Protein AF-A0A7S2A2W4-F1 (afdb_monomer_lite)

InterPro domains:
  IPR029047 Heat shock protein 70kD, peptide-binding domain superfamily [SSF100920] (16-107)

pLDDT: mean 81.14, std 12.96, range [43.41, 93.94]

Radius of gyration: 17.94 Å; chains: 1; bounding box: 69×24×42 Å

Sequence (116 aa):
DDAGGEGPTQGNVLLCPVSMGTCLLDEEGGPSGEVTEIIEAGTPLPVHVTREVELPEGTEDLELGIVQTAGAEGVRLLAKIEDIPEGAMSVEVILELTVEGKLTIAVNGGESSVLG

Structure (mmCIF, N/CA/C/O backbone):
data_AF-A0A7S2A2W4-F1
#
_entry.id   AF-A0A7S2A2W4-F1
#
loop_
_atom_site.group_PDB
_atom_site.id
_atom_site.type_symbol
_atom_site.label_atom_id
_atom_site.label_alt_id
_atom_site.label_comp_id
_atom_site.label_asym_id
_atom_site.label_entity_id
_atom_site.label_seq_id
_atom_site.pdbx_PDB_ins_code
_atom_site.Cartn_x
_atom_site.Cartn_y
_atom_site.Cartn_z
_atom_site.occupancy
_atom_site.B_iso_or_equiv
_atom_site.auth_seq_id
_atom_site.auth_comp_id
_atom_site.auth_asym_id
_atom_site.auth_atom_id
_atom_site.pdbx_PDB_model_num
ATOM 1 N N . ASP A 1 1 ? -51.252 -2.482 25.566 1.00 49.00 1 ASP A N 1
ATOM 2 C CA . ASP A 1 1 ? -50.592 -2.830 24.305 1.00 49.00 1 ASP A CA 1
ATOM 3 C C . ASP A 1 1 ? -49.256 -2.155 24.182 1.00 49.00 1 ASP A C 1
ATOM 5 O O . ASP A 1 1 ? -49.133 -0.958 24.415 1.00 49.00 1 ASP A O 1
ATOM 9 N N . ASP A 1 2 ? -48.294 -3.021 23.923 1.00 53.34 2 ASP A N 1
ATOM 10 C CA . ASP A 1 2 ? -46.875 -2.821 23.712 1.00 53.34 2 ASP A CA 1
ATOM 11 C C . ASP A 1 2 ? -46.622 -2.194 22.334 1.00 53.34 2 ASP A C 1
ATOM 13 O O . ASP A 1 2 ? -47.259 -2.578 21.354 1.00 53.34 2 ASP A O 1
ATOM 17 N N . ALA A 1 3 ? -45.702 -1.237 22.264 1.00 49.25 3 ALA A N 1
ATOM 18 C CA . ALA A 1 3 ? -44.982 -0.929 21.034 1.00 49.25 3 ALA A CA 1
ATOM 19 C C . ALA A 1 3 ? -43.639 -0.308 21.422 1.00 49.25 3 ALA A C 1
ATOM 21 O O . ALA A 1 3 ? -43.432 0.906 21.331 1.00 49.25 3 ALA A O 1
ATOM 22 N N . GLY A 1 4 ? -42.744 -1.162 21.922 1.00 47.84 4 GLY A N 1
ATOM 23 C CA . GLY A 1 4 ? -41.319 -0.869 21.986 1.00 47.84 4 GLY A CA 1
ATOM 24 C C . GLY A 1 4 ? -40.797 -0.568 20.583 1.00 47.84 4 GLY A C 1
ATOM 25 O O . GLY A 1 4 ? -40.560 -1.466 19.783 1.00 47.84 4 GLY A O 1
ATOM 26 N N . GLY A 1 5 ? -40.655 0.717 20.266 1.00 43.41 5 GLY A N 1
ATOM 27 C CA . GLY A 1 5 ? -39.928 1.174 19.091 1.00 43.41 5 GLY A CA 1
ATOM 28 C C . GLY A 1 5 ? -38.435 1.121 19.376 1.00 43.41 5 GLY A C 1
ATOM 29 O O . GLY A 1 5 ? -37.833 2.142 19.699 1.00 43.41 5 GLY A O 1
ATOM 30 N N . GLU A 1 6 ? -37.839 -0.065 19.292 1.00 50.78 6 GLU A N 1
ATOM 31 C CA . GLU A 1 6 ? -36.394 -0.184 19.127 1.00 50.78 6 GLU A CA 1
ATOM 32 C C . GLU A 1 6 ? -36.057 0.427 17.760 1.00 50.78 6 GLU A C 1
ATOM 34 O O . GLU A 1 6 ? -36.385 -0.120 16.706 1.00 50.78 6 GLU A O 1
ATOM 39 N N . GLY A 1 7 ? -35.490 1.638 17.777 1.00 51.22 7 GLY A N 1
ATOM 40 C CA . GLY A 1 7 ? -34.917 2.256 16.584 1.00 51.22 7 GLY A CA 1
ATOM 41 C C . GLY A 1 7 ? -33.852 1.339 15.972 1.00 51.22 7 GLY A C 1
ATOM 42 O O . GLY A 1 7 ? -33.352 0.450 16.664 1.00 51.22 7 GLY A O 1
ATOM 43 N N . PRO A 1 8 ? -33.498 1.523 14.686 1.00 53.59 8 PRO A N 1
ATOM 44 C CA . PRO A 1 8 ? -32.504 0.678 14.041 1.00 53.59 8 PRO A CA 1
ATOM 45 C C . PRO A 1 8 ? -31.246 0.678 14.905 1.00 53.59 8 PRO A C 1
ATOM 47 O O . PRO A 1 8 ? -30.677 1.736 15.180 1.00 53.59 8 PRO A O 1
ATOM 50 N N . THR A 1 9 ? -30.858 -0.503 15.383 1.00 54.72 9 THR A N 1
ATOM 51 C CA . THR A 1 9 ? -29.585 -0.726 16.050 1.00 54.72 9 THR A CA 1
ATOM 52 C C . THR A 1 9 ? -28.523 -0.175 15.119 1.00 54.72 9 THR A C 1
ATOM 54 O O . THR A 1 9 ? -28.298 -0.695 14.027 1.00 54.72 9 THR A O 1
ATOM 57 N N . GLN A 1 10 ? -27.937 0.952 15.514 1.00 53.75 10 GLN A N 1
ATOM 58 C CA . GLN A 1 10 ? -26.795 1.549 14.853 1.00 53.75 10 GLN A CA 1
ATOM 59 C C . GLN A 1 10 ? -25.677 0.519 15.014 1.00 53.75 10 GLN A C 1
ATOM 61 O O . GLN A 1 10 ? -25.015 0.471 16.046 1.00 53.75 10 GLN A O 1
ATOM 66 N N . GLY A 1 11 ? -25.588 -0.422 14.068 1.00 54.38 11 GLY A N 1
ATOM 67 C CA . GLY A 1 11 ? -24.582 -1.471 14.091 1.00 54.38 11 GLY A CA 1
ATOM 68 C C . GLY A 1 11 ? -23.238 -0.786 14.251 1.00 54.38 11 GLY A C 1
ATOM 69 O O . GLY A 1 11 ? -22.967 0.168 13.525 1.00 54.38 11 GLY A O 1
ATOM 70 N N . ASN A 1 12 ? -22.451 -1.199 15.245 1.00 66.00 12 ASN A N 1
ATOM 71 C CA . ASN A 1 12 ? -21.109 -0.670 15.457 1.00 66.00 12 ASN A CA 1
ATOM 72 C C . ASN A 1 12 ? -20.304 -0.890 14.171 1.00 66.00 12 ASN A C 1
ATOM 74 O O . ASN A 1 12 ? -19.763 -1.972 13.952 1.00 66.00 12 ASN A O 1
ATOM 78 N N . VAL A 1 13 ? -20.262 0.120 13.303 1.00 77.06 13 VAL A N 1
ATOM 79 C CA . VAL A 1 13 ? -19.419 0.114 12.115 1.00 77.06 13 VAL A CA 1
ATOM 80 C C . VAL A 1 13 ? -17.993 0.183 12.633 1.00 77.06 13 VAL A C 1
ATOM 82 O O . VAL A 1 13 ? -17.598 1.175 13.246 1.00 77.06 13 VAL A O 1
ATOM 85 N N . LEU A 1 14 ? -17.246 -0.904 12.458 1.00 88.06 14 LEU A N 1
ATOM 86 C CA . LEU A 1 14 ? -15.825 -0.915 12.770 1.00 88.06 14 LEU A CA 1
ATOM 87 C C . LEU A 1 14 ? -15.134 0.020 11.786 1.00 88.06 14 LEU A C 1
ATOM 89 O O . LEU A 1 14 ? -15.333 -0.095 10.580 1.00 88.06 14 LEU A O 1
ATOM 93 N N . LEU A 1 15 ? -14.363 0.964 12.309 1.00 90.75 15 LEU A N 1
ATOM 94 C CA . LEU A 1 15 ? -13.608 1.911 11.503 1.00 90.75 15 LEU A CA 1
ATOM 95 C C . LEU A 1 15 ? -12.139 1.501 11.499 1.00 90.75 15 LEU A C 1
ATOM 97 O O . LEU A 1 15 ? -11.624 1.018 12.510 1.00 90.75 15 LEU A O 1
ATOM 101 N N . CYS A 1 16 ? -11.468 1.709 10.373 1.00 89.19 16 CYS A N 1
ATOM 102 C CA . CYS A 1 16 ? -10.042 1.478 10.247 1.00 89.19 16 CYS A CA 1
ATOM 103 C C . CYS A 1 16 ? -9.292 2.379 11.245 1.00 89.19 16 CYS A C 1
ATOM 105 O O . CYS A 1 16 ? -9.470 3.596 11.206 1.00 89.19 16 CYS A O 1
ATOM 107 N N . PRO A 1 17 ? -8.483 1.829 12.163 1.00 86.31 17 PRO A N 1
ATOM 108 C CA . PRO A 1 17 ? -7.830 2.631 13.199 1.00 86.31 17 PRO A CA 1
ATOM 109 C C . PRO A 1 17 ? -6.614 3.416 12.686 1.00 86.31 17 PRO A C 1
ATOM 111 O O . PRO A 1 17 ? -6.079 4.253 13.408 1.00 86.31 17 PRO A O 1
ATOM 114 N N . VAL A 1 18 ? -6.160 3.126 11.467 1.00 90.12 18 VAL A N 1
ATOM 115 C CA . VAL A 1 18 ? -4.914 3.618 10.872 1.00 90.12 18 VAL A CA 1
ATOM 116 C C . VAL A 1 18 ? -5.124 3.932 9.398 1.00 90.12 18 VAL A C 1
ATOM 118 O O . VAL A 1 18 ? -6.027 3.385 8.772 1.00 90.12 18 VAL A O 1
ATOM 121 N N . SER A 1 19 ? -4.275 4.781 8.843 1.00 91.62 19 SER A N 1
ATOM 122 C CA . SER A 1 19 ? -4.219 4.994 7.404 1.00 91.62 19 SER A CA 1
ATOM 123 C C . SER A 1 19 ? -3.232 4.010 6.771 1.00 91.62 19 SER A C 1
ATOM 125 O O . SER A 1 19 ? -2.275 3.559 7.409 1.00 91.62 19 SER A O 1
ATOM 127 N N . MET A 1 20 ? -3.465 3.653 5.514 1.00 92.88 20 MET A N 1
ATOM 128 C CA . MET A 1 20 ? -2.589 2.805 4.711 1.00 92.88 20 MET A CA 1
ATOM 129 C C . MET A 1 20 ? -2.429 3.405 3.325 1.00 92.88 20 MET A C 1
ATOM 131 O O . MET A 1 20 ? -3.372 3.953 2.747 1.00 92.88 20 MET A O 1
ATOM 135 N N . GLY A 1 21 ? -1.234 3.277 2.775 1.00 92.56 21 GLY A N 1
ATOM 136 C CA . GLY A 1 21 ? -0.898 3.895 1.509 1.00 92.56 21 GLY A CA 1
ATOM 137 C C . GLY A 1 21 ? 0.406 3.378 0.946 1.00 92.56 21 GLY A C 1
ATOM 138 O O . GLY A 1 21 ? 0.938 2.363 1.396 1.00 92.56 21 GLY A O 1
ATOM 139 N N . THR A 1 22 ? 0.917 4.104 -0.034 1.00 92.06 22 THR A N 1
ATOM 140 C CA . THR A 1 22 ? 2.174 3.798 -0.711 1.00 92.06 22 THR A CA 1
ATOM 141 C C . THR A 1 22 ? 3.182 4.918 -0.512 1.00 92.06 22 THR A C 1
ATOM 143 O O . THR A 1 22 ? 2.808 6.090 -0.478 1.00 92.06 22 THR A O 1
ATOM 146 N N . CYS A 1 23 ? 4.463 4.579 -0.431 1.00 90.12 23 CYS A N 1
ATOM 147 C CA . CYS A 1 23 ? 5.558 5.544 -0.519 1.00 90.12 23 CYS A CA 1
ATOM 148 C C . CYS A 1 23 ? 6.745 4.928 -1.256 1.00 90.12 23 CYS A C 1
ATOM 150 O O . CYS A 1 23 ? 6.834 3.707 -1.382 1.00 90.12 23 CYS A O 1
ATOM 152 N N . LEU A 1 24 ? 7.674 5.764 -1.706 1.00 88.00 24 LEU A N 1
ATOM 153 C CA . LEU A 1 24 ? 8.945 5.288 -2.248 1.00 88.00 24 LEU A CA 1
ATOM 154 C C . LEU A 1 24 ? 9.840 4.802 -1.110 1.00 88.00 24 LEU A C 1
ATOM 156 O O . LEU A 1 24 ? 9.742 5.297 0.017 1.00 88.00 24 LEU A O 1
ATOM 160 N N . LEU A 1 25 ? 10.724 3.857 -1.396 1.00 88.19 25 LEU A N 1
ATOM 161 C CA . LEU A 1 25 ? 11.742 3.411 -0.456 1.00 88.19 25 LEU A CA 1
ATOM 162 C C . LEU A 1 25 ? 13.094 4.043 -0.787 1.00 88.19 25 LEU A C 1
ATOM 164 O O . LEU A 1 25 ? 13.416 4.277 -1.950 1.00 88.19 25 LEU A O 1
ATOM 168 N N . ASP A 1 26 ? 13.860 4.351 0.254 1.00 86.25 26 ASP A N 1
ATOM 169 C CA . ASP A 1 26 ? 15.253 4.775 0.122 1.00 86.25 26 ASP A CA 1
ATOM 170 C C . ASP A 1 26 ? 16.188 3.586 -0.180 1.00 86.25 26 ASP A C 1
ATOM 172 O O . ASP A 1 26 ? 15.778 2.425 -0.171 1.00 86.25 26 ASP A O 1
ATOM 176 N N . GLU A 1 27 ? 17.470 3.874 -0.424 1.00 81.31 27 GLU A N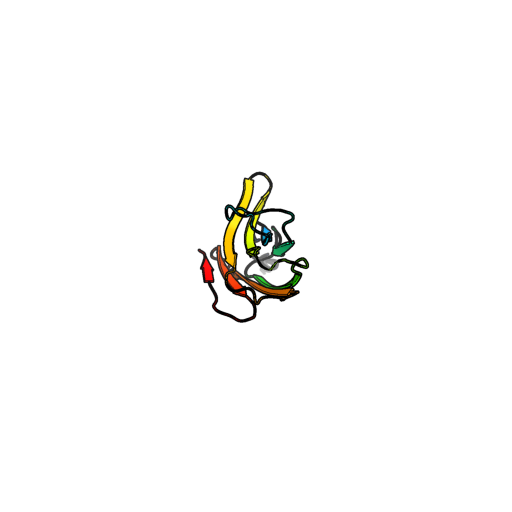 1
ATOM 177 C CA . GLU A 1 27 ? 18.502 2.863 -0.710 1.00 81.31 27 GLU A CA 1
ATOM 178 C C . GLU A 1 27 ? 18.720 1.861 0.445 1.00 81.31 27 GLU A C 1
ATOM 180 O O . GLU A 1 27 ? 19.269 0.778 0.237 1.00 81.31 27 GLU A O 1
ATOM 185 N N . GLU A 1 28 ? 18.300 2.198 1.670 1.00 83.69 28 GLU A N 1
ATOM 186 C CA . GLU A 1 28 ? 18.339 1.316 2.844 1.00 83.69 28 GLU A CA 1
ATOM 187 C C . GLU A 1 28 ? 17.042 0.488 2.985 1.00 83.69 28 GLU A C 1
ATOM 189 O O . GLU A 1 28 ? 16.934 -0.374 3.864 1.00 83.69 28 GLU A O 1
ATOM 194 N N . GLY A 1 29 ? 16.063 0.702 2.097 1.00 82.06 29 GLY A N 1
ATOM 195 C CA . GLY A 1 29 ? 14.756 0.049 2.083 1.00 82.06 29 GLY A CA 1
ATOM 196 C C . GLY A 1 29 ? 13.746 0.651 3.064 1.00 82.06 29 GLY A C 1
ATOM 197 O O . GLY A 1 29 ? 12.742 -0.000 3.368 1.00 82.06 29 GLY A O 1
ATOM 198 N N . GLY A 1 30 ? 14.016 1.844 3.599 1.00 85.00 30 GLY A N 1
ATOM 199 C CA . GLY A 1 30 ? 13.135 2.574 4.508 1.00 85.00 30 GLY A CA 1
ATOM 200 C C . GLY A 1 30 ? 12.086 3.416 3.771 1.00 85.00 30 GLY A C 1
ATOM 201 O O . GLY A 1 30 ? 12.313 3.821 2.635 1.00 85.00 30 GLY A O 1
ATOM 202 N N . PRO A 1 31 ? 10.912 3.688 4.379 1.00 86.62 31 PRO A N 1
ATOM 203 C CA . PRO A 1 31 ? 9.910 4.555 3.771 1.00 86.62 31 PRO A CA 1
ATOM 204 C C . PRO A 1 31 ? 10.434 5.991 3.661 1.00 86.62 31 PRO A C 1
ATOM 206 O O . PRO A 1 31 ? 10.802 6.610 4.661 1.00 86.62 31 PRO A O 1
ATOM 209 N N . SER A 1 32 ? 10.416 6.531 2.446 1.00 84.25 32 SER A N 1
ATOM 210 C CA . SER A 1 32 ? 10.936 7.852 2.114 1.00 84.25 32 SER A CA 1
ATOM 211 C C . SER A 1 32 ? 9.893 8.701 1.380 1.00 84.25 32 SER A C 1
ATOM 213 O O . SER A 1 32 ? 9.021 8.201 0.668 1.00 84.25 32 SER A O 1
ATOM 215 N N . GLY A 1 33 ? 9.987 10.019 1.557 1.00 80.44 33 GLY A N 1
ATOM 216 C CA . GLY A 1 33 ? 9.1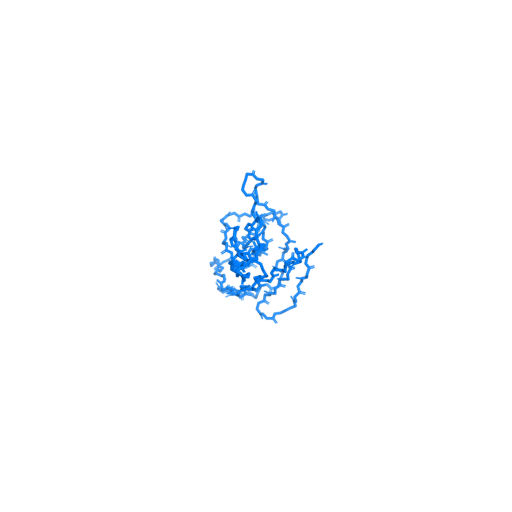10 10.968 0.877 1.00 80.44 33 GLY A CA 1
ATOM 217 C C . GLY A 1 33 ? 7.681 11.013 1.422 1.00 80.44 33 GLY A C 1
ATOM 218 O O . GLY A 1 33 ? 7.428 10.771 2.603 1.00 80.44 33 GLY A O 1
ATOM 219 N N . GLU A 1 34 ? 6.756 11.421 0.555 1.00 85.06 34 GLU A N 1
ATOM 220 C CA . GLU A 1 34 ? 5.342 11.586 0.887 1.00 85.06 34 GLU A CA 1
ATOM 221 C C . GLU A 1 34 ? 4.586 10.257 0.758 1.00 85.06 34 GLU A C 1
ATOM 223 O O . GLU A 1 34 ? 4.809 9.479 -0.171 1.00 85.06 34 GLU A O 1
ATOM 228 N N . VAL A 1 35 ? 3.675 10.003 1.700 1.00 88.19 35 VAL A N 1
ATOM 229 C CA . VAL A 1 35 ? 2.786 8.840 1.653 1.00 88.19 35 VAL A CA 1
ATOM 230 C C . VAL A 1 35 ? 1.542 9.202 0.855 1.00 88.19 35 VAL A C 1
ATOM 232 O O . VAL A 1 35 ? 0.801 10.111 1.222 1.00 88.19 35 VAL A O 1
ATOM 235 N N . THR A 1 36 ? 1.274 8.441 -0.199 1.00 89.38 36 THR A N 1
ATOM 236 C CA . THR A 1 36 ? 0.003 8.496 -0.921 1.00 89.38 36 THR A CA 1
ATOM 237 C C . THR A 1 36 ? -1.006 7.599 -0.213 1.00 89.38 36 THR A C 1
ATOM 239 O O . THR A 1 36 ? -0.927 6.374 -0.304 1.00 89.38 36 THR A O 1
ATOM 242 N N . GLU A 1 37 ? -1.947 8.194 0.520 1.00 90.25 37 GLU A N 1
ATOM 243 C CA . GLU A 1 37 ? -2.983 7.449 1.244 1.00 90.25 37 GLU A CA 1
ATOM 244 C C . GLU A 1 37 ? -3.988 6.789 0.281 1.00 90.25 37 GLU A C 1
ATOM 246 O O . GLU A 1 37 ? -4.537 7.416 -0.632 1.00 90.25 37 GLU A O 1
ATOM 251 N N . ILE A 1 38 ? -4.238 5.496 0.500 1.00 92.38 38 ILE A N 1
ATOM 252 C CA . ILE A 1 38 ? -5.190 4.679 -0.265 1.00 92.38 38 ILE A CA 1
ATOM 253 C C . ILE A 1 38 ? -6.416 4.361 0.598 1.00 92.38 38 ILE A C 1
ATOM 255 O O . ILE A 1 38 ? -7.544 4.478 0.126 1.00 92.38 38 ILE A O 1
ATOM 259 N N . ILE A 1 39 ? -6.202 3.992 1.863 1.00 92.94 39 ILE A N 1
ATOM 260 C CA . ILE A 1 39 ? -7.252 3.800 2.868 1.00 92.94 39 ILE A CA 1
ATOM 261 C C . ILE A 1 39 ? -6.960 4.753 4.021 1.00 92.94 39 ILE A C 1
ATOM 263 O O . ILE A 1 39 ? -5.898 4.674 4.629 1.00 92.94 39 ILE A O 1
ATOM 267 N N . GLU A 1 40 ? -7.904 5.629 4.342 1.00 92.25 40 GLU A N 1
ATOM 268 C CA . GLU A 1 40 ? -7.747 6.593 5.431 1.00 92.25 40 GLU A CA 1
ATOM 269 C C . GLU A 1 40 ? -8.211 6.005 6.771 1.00 92.25 40 GLU A C 1
ATOM 271 O O . GLU A 1 40 ? -9.159 5.206 6.838 1.00 92.25 40 GLU A O 1
ATOM 276 N N . ALA A 1 41 ? -7.593 6.446 7.866 1.00 90.44 41 ALA A N 1
ATOM 277 C CA . ALA A 1 41 ? -8.104 6.189 9.205 1.00 90.44 41 ALA A CA 1
ATOM 278 C C . ALA A 1 41 ? -9.556 6.690 9.325 1.00 90.44 41 ALA A C 1
ATOM 280 O O . ALA A 1 41 ? -9.915 7.769 8.858 1.00 90.44 41 ALA A O 1
ATOM 281 N N . GLY A 1 42 ? -10.414 5.901 9.966 1.00 90.44 42 GLY A N 1
ATOM 282 C CA . GLY A 1 42 ? -11.848 6.171 10.045 1.00 90.44 42 GLY A CA 1
ATOM 283 C C . GLY A 1 42 ? -12.669 5.558 8.907 1.00 90.44 42 GLY A C 1
ATOM 284 O O . GLY A 1 42 ? -13.895 5.628 8.960 1.00 90.44 42 GLY A O 1
ATOM 285 N N . THR A 1 43 ? -12.042 4.920 7.913 1.00 92.25 43 THR A N 1
ATOM 286 C CA . THR A 1 43 ? -12.774 4.236 6.835 1.00 92.25 43 THR A CA 1
ATOM 287 C C . THR A 1 43 ? -13.568 3.037 7.381 1.00 92.25 43 THR A C 1
ATOM 289 O O . THR A 1 43 ? -12.994 2.221 8.107 1.00 92.25 43 THR A O 1
ATOM 292 N N . PRO A 1 44 ? -14.868 2.887 7.064 1.00 92.94 44 PRO A N 1
ATOM 293 C CA . PRO A 1 44 ? -15.665 1.724 7.458 1.00 92.94 44 PRO A CA 1
ATOM 294 C C . PRO A 1 44 ? -15.072 0.396 6.977 1.00 92.94 44 PRO A C 1
ATOM 296 O O . PRO A 1 44 ? -14.690 0.279 5.818 1.00 92.94 44 PRO A O 1
ATOM 299 N N . LEU A 1 45 ? -15.045 -0.612 7.849 1.00 91.12 45 LEU A N 1
ATOM 300 C CA . LEU A 1 45 ? -14.585 -1.967 7.542 1.00 91.12 45 LEU A CA 1
ATOM 301 C C . LEU A 1 45 ? -15.764 -2.928 7.279 1.00 91.12 45 LEU A C 1
ATOM 303 O O . LEU A 1 45 ? -16.807 -2.805 7.931 1.00 91.12 45 LEU A O 1
ATOM 307 N N . PRO A 1 46 ? -15.595 -3.938 6.401 1.00 92.62 46 PRO A N 1
ATOM 308 C CA . PRO A 1 46 ? -14.419 -4.164 5.559 1.00 92.62 46 PRO A CA 1
ATOM 309 C C . PRO A 1 46 ? -14.340 -3.137 4.422 1.00 92.62 46 PRO A C 1
ATOM 311 O O . PRO A 1 46 ? -15.360 -2.596 3.997 1.00 92.62 46 PRO A O 1
ATOM 314 N N . VAL A 1 47 ? -13.133 -2.896 3.921 1.00 93.94 47 VAL A N 1
ATOM 315 C CA . VAL A 1 47 ? -12.887 -1.962 2.820 1.00 93.94 47 VAL A CA 1
ATOM 316 C C . VAL A 1 47 ? -12.049 -2.627 1.734 1.00 93.94 47 VAL A C 1
ATOM 318 O O . VAL A 1 47 ? -11.109 -3.354 2.032 1.00 93.94 47 VAL A O 1
ATOM 321 N N . HIS A 1 48 ? -12.391 -2.343 0.479 1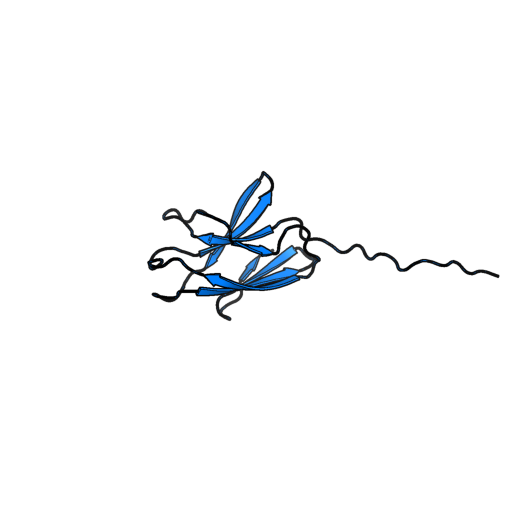.00 93.69 48 HIS A N 1
ATOM 322 C CA . HIS A 1 48 ? -11.616 -2.677 -0.713 1.00 93.69 48 HIS A CA 1
ATOM 323 C C . HIS A 1 48 ? -11.389 -1.386 -1.491 1.00 93.69 48 HIS A C 1
ATOM 325 O O . HIS A 1 48 ? -12.357 -0.723 -1.872 1.00 93.69 48 HIS A O 1
ATOM 331 N N . VAL A 1 49 ? -10.132 -1.042 -1.758 1.00 93.94 49 VAL A N 1
ATOM 332 C CA . VAL A 1 49 ? -9.762 0.107 -2.589 1.00 93.94 49 VAL A CA 1
ATOM 333 C C . VAL A 1 49 ? -8.780 -0.339 -3.661 1.00 93.94 49 VAL A C 1
ATOM 335 O O . VAL A 1 49 ? -7.788 -0.996 -3.368 1.00 93.94 49 VAL A O 1
ATOM 338 N N . THR A 1 50 ? -9.048 0.069 -4.896 1.00 92.62 50 THR A N 1
ATOM 339 C CA . THR A 1 50 ? -8.102 -0.015 -6.008 1.00 92.62 50 THR A CA 1
ATOM 340 C C . THR A 1 50 ? -7.709 1.402 -6.389 1.00 92.62 50 THR A C 1
ATOM 342 O O . THR A 1 50 ? -8.585 2.251 -6.581 1.00 92.62 50 THR A O 1
ATOM 345 N N . ARG A 1 51 ? -6.407 1.674 -6.474 1.00 91.81 51 ARG A N 1
ATOM 346 C CA . ARG A 1 51 ? -5.888 3.000 -6.796 1.00 91.81 51 ARG A CA 1
ATOM 347 C C . ARG A 1 51 ? -4.657 2.905 -7.681 1.00 91.81 51 ARG A C 1
ATOM 349 O O . ARG A 1 51 ? -3.756 2.123 -7.411 1.00 91.81 51 ARG A O 1
ATOM 356 N N . GLU A 1 52 ? -4.630 3.729 -8.717 1.00 90.56 52 GLU A N 1
ATOM 357 C CA . GLU A 1 52 ? -3.432 3.943 -9.519 1.00 90.56 52 GLU A CA 1
ATOM 358 C C . GLU A 1 52 ? -2.500 4.913 -8.783 1.00 90.56 52 GLU A C 1
ATOM 360 O O . GLU A 1 52 ? -2.936 5.965 -8.304 1.00 90.56 52 GLU A O 1
ATOM 365 N N . VAL A 1 53 ? -1.235 4.525 -8.653 1.00 88.44 53 VAL A N 1
ATOM 366 C CA . VAL A 1 53 ? -0.175 5.300 -8.009 1.00 88.44 53 VAL A CA 1
ATOM 367 C C . VAL A 1 53 ? 0.838 5.673 -9.074 1.00 88.44 53 VAL A C 1
ATOM 369 O O . VAL A 1 53 ? 1.426 4.796 -9.704 1.00 88.44 53 VAL A O 1
ATOM 372 N N . GLU A 1 54 ? 1.021 6.973 -9.284 1.00 87.06 54 GLU A N 1
ATOM 373 C CA . GLU A 1 54 ? 2.019 7.501 -10.210 1.00 87.06 54 GLU A CA 1
ATOM 374 C C . GLU A 1 54 ? 3.422 7.340 -9.617 1.00 87.06 54 GLU A C 1
ATOM 376 O O . GLU A 1 54 ? 3.664 7.632 -8.443 1.00 87.06 54 GLU A O 1
ATOM 381 N N . LEU A 1 55 ? 4.350 6.872 -10.445 1.00 83.00 55 LEU A N 1
ATOM 382 C CA . LEU A 1 55 ? 5.759 6.750 -10.114 1.00 83.00 55 LEU A CA 1
ATOM 383 C C . LEU A 1 55 ? 6.508 7.957 -10.693 1.00 83.00 55 LEU A C 1
ATOM 385 O O . LEU A 1 55 ? 6.220 8.368 -11.820 1.00 83.00 55 LEU A O 1
ATOM 389 N N . PRO A 1 56 ? 7.475 8.536 -9.962 1.00 76.25 56 PRO A N 1
ATOM 390 C CA . PRO A 1 56 ? 8.295 9.600 -10.519 1.00 76.25 56 PRO A CA 1
ATOM 391 C C . PRO A 1 56 ? 9.047 9.138 -11.778 1.00 76.25 56 PRO A C 1
ATOM 393 O O . PRO A 1 56 ? 9.390 7.967 -11.944 1.00 76.25 56 PRO A O 1
ATOM 396 N N . GLU A 1 57 ? 9.350 10.063 -12.683 1.00 71.56 57 GLU A N 1
ATOM 397 C CA . GLU A 1 57 ? 10.226 9.754 -13.817 1.00 71.56 57 GLU A CA 1
ATOM 398 C C . GLU A 1 57 ? 11.644 9.420 -13.310 1.00 71.56 57 GLU A C 1
ATOM 400 O O . GLU A 1 57 ? 12.184 10.131 -12.461 1.00 71.56 57 GLU A O 1
ATOM 405 N N . GLY A 1 58 ? 12.257 8.347 -13.825 1.00 64.69 58 GLY A N 1
ATOM 406 C CA . GLY A 1 58 ? 13.594 7.895 -13.401 1.00 64.69 58 GLY A CA 1
ATOM 407 C C . GLY A 1 58 ? 13.614 6.971 -12.175 1.00 64.69 58 GLY A C 1
ATOM 408 O O . GLY A 1 58 ? 14.663 6.788 -11.566 1.00 64.69 58 GLY A O 1
ATOM 409 N N . THR A 1 59 ? 12.474 6.372 -11.822 1.00 62.72 59 THR A N 1
ATOM 410 C CA . THR A 1 59 ? 12.302 5.386 -10.730 1.00 62.72 59 THR A CA 1
ATOM 411 C C . THR A 1 59 ? 12.821 3.990 -11.123 1.00 62.72 59 THR A C 1
ATOM 413 O O . THR A 1 59 ? 12.256 2.977 -10.736 1.00 62.72 59 THR A O 1
ATOM 416 N N . GLU A 1 60 ? 13.881 3.911 -11.931 1.00 62.19 60 GLU A N 1
ATOM 417 C CA . GLU A 1 60 ? 14.422 2.636 -12.438 1.00 62.19 60 GLU A CA 1
ATOM 418 C C . GLU A 1 60 ? 15.017 1.777 -11.302 1.00 62.19 60 GLU A C 1
ATOM 420 O O . GLU A 1 60 ? 15.054 0.555 -11.411 1.00 62.19 60 GLU A O 1
ATOM 425 N N . ASP A 1 61 ? 15.388 2.418 -10.185 1.00 64.06 61 ASP A N 1
ATOM 426 C CA . ASP A 1 61 ? 15.997 1.786 -9.008 1.00 64.06 61 ASP A CA 1
ATOM 427 C C . ASP A 1 61 ? 15.210 1.990 -7.694 1.00 64.06 61 ASP A C 1
ATOM 429 O O . ASP A 1 61 ? 15.644 1.503 -6.649 1.00 64.06 61 ASP A O 1
ATOM 433 N N . LEU A 1 62 ? 14.084 2.724 -7.688 1.00 69.75 62 LEU A N 1
ATOM 434 C CA . LEU A 1 62 ? 13.341 2.963 -6.439 1.00 69.75 62 LEU A CA 1
ATOM 435 C C . LEU A 1 62 ? 12.268 1.891 -6.242 1.00 69.75 62 LEU A C 1
ATOM 437 O O . LEU A 1 62 ? 11.408 1.674 -7.095 1.00 69.75 62 LEU A O 1
ATOM 441 N N . GLU A 1 63 ? 12.284 1.261 -5.073 1.00 82.44 63 GLU A N 1
ATOM 442 C CA . GLU A 1 63 ? 11.245 0.321 -4.664 1.00 82.44 63 GLU A CA 1
ATOM 443 C C . GLU A 1 63 ? 10.011 1.092 -4.161 1.00 82.44 63 GLU A C 1
ATOM 445 O O . GLU A 1 63 ? 10.130 2.140 -3.519 1.00 82.44 63 GLU A O 1
ATOM 450 N N . LEU A 1 64 ? 8.808 0.565 -4.399 1.00 86.94 64 LEU A N 1
ATOM 451 C CA . LEU A 1 64 ? 7.583 1.085 -3.785 1.00 86.94 64 LEU A CA 1
ATOM 452 C C . LEU A 1 64 ? 7.262 0.259 -2.536 1.00 86.94 64 LEU A C 1
ATOM 454 O O . LEU A 1 64 ? 7.358 -0.965 -2.536 1.00 86.94 64 LEU A O 1
ATOM 458 N N . GLY A 1 65 ? 6.863 0.913 -1.455 1.00 90.62 65 GLY A N 1
ATOM 459 C CA . GLY A 1 65 ? 6.437 0.264 -0.222 1.00 90.62 65 GLY A CA 1
ATOM 460 C C . GLY A 1 65 ? 4.959 0.484 0.052 1.00 90.62 65 GLY A C 1
ATOM 461 O O . GLY A 1 65 ? 4.449 1.584 -0.149 1.00 90.62 65 GLY A O 1
ATOM 462 N N . ILE A 1 66 ? 4.288 -0.536 0.587 1.00 92.12 66 ILE A N 1
ATOM 463 C CA . ILE A 1 66 ? 3.018 -0.358 1.293 1.00 92.12 66 ILE A CA 1
ATOM 464 C C . ILE A 1 66 ? 3.328 0.011 2.731 1.00 92.12 66 ILE A C 1
ATOM 466 O O . ILE A 1 66 ? 4.022 -0.724 3.437 1.00 92.12 66 ILE A O 1
ATOM 470 N N . VAL A 1 67 ? 2.771 1.125 3.181 1.00 93.19 67 VAL A N 1
ATOM 471 C CA . VAL A 1 67 ? 2.985 1.650 4.523 1.00 93.19 67 VAL A CA 1
ATOM 472 C C . VAL A 1 67 ? 1.683 1.808 5.286 1.00 93.19 67 VAL A C 1
ATOM 474 O O . VAL A 1 67 ? 0.609 2.011 4.722 1.00 93.19 67 VAL A O 1
ATOM 477 N N . GLN A 1 68 ? 1.816 1.751 6.601 1.00 91.12 68 GLN A N 1
ATOM 478 C CA . GLN A 1 68 ? 0.805 2.118 7.572 1.00 91.12 68 GLN A CA 1
ATOM 479 C C . GLN A 1 68 ? 1.217 3.429 8.230 1.00 91.12 68 GLN A C 1
ATOM 481 O O . GLN A 1 68 ? 2.356 3.565 8.681 1.00 91.12 68 GLN A O 1
ATOM 486 N N . THR A 1 69 ? 0.289 4.371 8.336 1.00 89.00 69 THR A N 1
ATOM 487 C CA . THR A 1 69 ? 0.485 5.610 9.086 1.00 89.00 69 THR A CA 1
ATOM 488 C C . THR A 1 69 ? -0.483 5.639 10.266 1.00 89.00 69 THR A C 1
ATOM 490 O O . THR A 1 69 ? -1.702 5.508 10.132 1.00 89.00 69 THR A O 1
ATOM 493 N N . ALA A 1 70 ? 0.080 5.753 11.469 1.00 79.44 70 ALA A N 1
ATOM 494 C CA . ALA A 1 70 ? -0.665 5.728 12.725 1.00 79.44 70 ALA A CA 1
ATOM 495 C C . ALA A 1 70 ? -0.405 7.020 13.510 1.00 79.44 70 ALA A C 1
ATOM 497 O O . ALA A 1 70 ? 0.271 7.027 14.536 1.00 79.44 70 ALA A O 1
ATOM 498 N N . GLY A 1 71 ? -0.915 8.147 13.003 1.00 69.50 71 GLY A N 1
ATOM 499 C CA . GLY A 1 71 ? -0.815 9.446 13.675 1.00 69.50 71 GLY A CA 1
ATOM 500 C C . GLY A 1 71 ? 0.615 9.792 14.121 1.00 69.50 71 GLY A C 1
ATOM 501 O O . GLY A 1 71 ? 1.509 9.950 13.297 1.00 69.50 71 GLY A O 1
A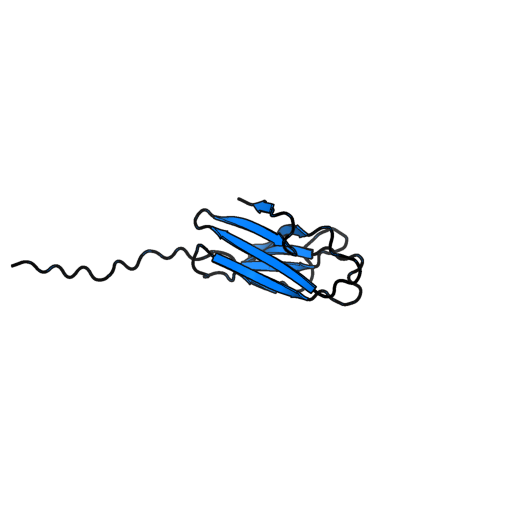TOM 502 N N . ALA A 1 72 ? 0.826 9.914 15.437 1.00 59.81 72 ALA A N 1
ATOM 503 C CA . ALA A 1 72 ? 2.116 10.278 16.034 1.00 59.81 72 ALA A CA 1
ATOM 504 C C . ALA A 1 72 ? 3.168 9.148 16.037 1.00 59.81 72 ALA A C 1
ATOM 506 O O . ALA A 1 72 ? 4.334 9.419 16.319 1.00 59.81 72 ALA A O 1
ATOM 507 N N . GLU A 1 73 ? 2.780 7.902 15.743 1.00 62.69 73 GLU A N 1
ATOM 508 C CA . GLU A 1 73 ? 3.683 6.739 15.740 1.00 62.69 73 GLU A CA 1
ATOM 509 C C . GLU A 1 73 ? 4.524 6.626 14.456 1.00 62.69 73 GLU A C 1
ATOM 511 O O . GLU A 1 73 ? 5.395 5.764 14.358 1.00 62.69 73 GLU A O 1
ATOM 516 N N . GLY A 1 74 ? 4.332 7.541 13.502 1.00 77.81 74 GLY A N 1
ATOM 517 C CA . GLY A 1 74 ? 5.127 7.618 12.282 1.00 77.81 74 GLY A CA 1
ATOM 518 C C . GLY A 1 74 ? 4.650 6.669 11.183 1.00 77.81 74 GLY A C 1
ATOM 519 O O . GLY A 1 74 ? 3.514 6.188 11.186 1.00 77.81 74 GLY A O 1
ATOM 520 N N . VAL A 1 75 ? 5.523 6.460 10.199 1.00 88.06 75 VAL A N 1
ATOM 521 C CA . VAL A 1 75 ? 5.274 5.627 9.019 1.00 88.06 75 VAL A CA 1
ATOM 522 C C . VAL A 1 75 ? 5.920 4.263 9.242 1.00 88.06 75 VAL A C 1
ATOM 524 O O . VAL A 1 75 ? 7.116 4.179 9.524 1.00 88.06 75 VAL A O 1
ATOM 527 N N . ARG A 1 76 ? 5.143 3.189 9.102 1.00 89.31 76 ARG A N 1
ATOM 528 C CA . ARG A 1 76 ? 5.625 1.810 9.210 1.00 89.31 76 ARG A CA 1
ATOM 529 C C . ARG A 1 76 ? 5.519 1.110 7.865 1.00 89.31 76 ARG A C 1
ATOM 531 O O . ARG A 1 76 ? 4.430 1.018 7.311 1.00 89.31 76 ARG A O 1
ATOM 538 N N . LEU A 1 77 ? 6.624 0.546 7.391 1.00 90.00 77 LEU A N 1
ATOM 539 C CA . LEU A 1 77 ? 6.626 -0.330 6.223 1.00 90.00 77 LEU A CA 1
ATOM 540 C C . LEU A 1 77 ? 5.927 -1.660 6.543 1.00 90.00 77 LEU A C 1
ATOM 542 O O . LEU A 1 77 ? 6.273 -2.330 7.519 1.00 90.00 77 LEU A O 1
ATOM 546 N N . LEU A 1 78 ? 4.936 -2.020 5.729 1.00 90.06 78 LEU A N 1
ATOM 547 C CA . LEU A 1 78 ? 4.179 -3.269 5.820 1.00 90.06 78 LEU A CA 1
ATOM 548 C C . LEU A 1 78 ? 4.656 -4.298 4.796 1.00 90.06 78 LEU A C 1
ATOM 550 O O . LEU A 1 78 ? 4.817 -5.468 5.131 1.00 90.06 78 LEU A O 1
ATOM 554 N N . ALA A 1 79 ? 4.874 -3.854 3.561 1.00 88.38 79 ALA A N 1
ATOM 555 C CA . ALA A 1 79 ? 5.339 -4.689 2.465 1.00 88.38 79 ALA A CA 1
ATOM 556 C C . ALA A 1 79 ? 6.172 -3.865 1.487 1.00 88.38 79 ALA A C 1
ATOM 558 O O . ALA A 1 79 ? 5.963 -2.660 1.346 1.00 88.38 79 ALA A O 1
ATOM 559 N N . LYS A 1 80 ? 7.080 -4.543 0.791 1.00 88.69 80 LYS A N 1
ATOM 560 C CA . LYS A 1 80 ? 7.752 -4.018 -0.392 1.00 88.69 80 LYS A CA 1
ATOM 561 C C . LYS A 1 80 ? 7.040 -4.528 -1.637 1.00 88.69 80 LYS A C 1
ATOM 563 O O . LYS A 1 80 ? 6.555 -5.657 -1.649 1.00 88.69 80 LYS A O 1
ATOM 568 N N . ILE A 1 81 ? 6.969 -3.687 -2.653 1.00 82.94 81 ILE A N 1
ATOM 569 C CA . ILE A 1 81 ? 6.498 -4.036 -3.984 1.00 82.94 81 ILE A CA 1
ATOM 570 C C . ILE A 1 81 ? 7.748 -4.190 -4.837 1.00 82.94 81 ILE A C 1
ATOM 572 O O . ILE A 1 81 ? 8.388 -3.207 -5.211 1.00 82.94 81 ILE A O 1
ATOM 576 N N . GLU A 1 82 ? 8.093 -5.444 -5.087 1.00 74.38 82 GLU A N 1
ATOM 577 C CA . GLU A 1 82 ? 9.163 -5.829 -6.001 1.00 74.38 82 GLU A CA 1
ATOM 578 C C . GLU A 1 82 ? 8.596 -5.937 -7.434 1.00 74.38 82 GLU A C 1
ATOM 580 O O . GLU A 1 82 ? 7.377 -5.933 -7.630 1.00 74.38 82 GLU A O 1
ATOM 585 N N . ASP A 1 83 ? 9.469 -5.999 -8.443 1.00 70.62 83 ASP A N 1
ATOM 586 C CA . ASP A 1 83 ? 9.096 -6.209 -9.856 1.00 70.62 83 ASP A CA 1
ATOM 587 C C . ASP A 1 83 ? 8.224 -5.108 -10.503 1.00 70.62 83 ASP A C 1
ATOM 589 O O . ASP A 1 83 ? 7.383 -5.378 -11.368 1.00 70.62 83 ASP A O 1
ATOM 593 N N . ILE A 1 84 ? 8.440 -3.837 -10.148 1.00 75.44 84 ILE A N 1
ATOM 594 C CA . ILE A 1 84 ? 7.883 -2.725 -10.933 1.00 75.44 84 ILE A CA 1
ATOM 595 C C . ILE A 1 84 ? 8.556 -2.726 -12.317 1.00 75.44 84 ILE A C 1
ATOM 597 O O . ILE A 1 84 ? 9.785 -2.673 -12.389 1.00 75.44 84 ILE A O 1
ATOM 601 N N . PRO A 1 85 ? 7.791 -2.798 -13.424 1.00 71.69 85 PRO A N 1
ATOM 602 C CA . PRO A 1 85 ? 8.390 -2.8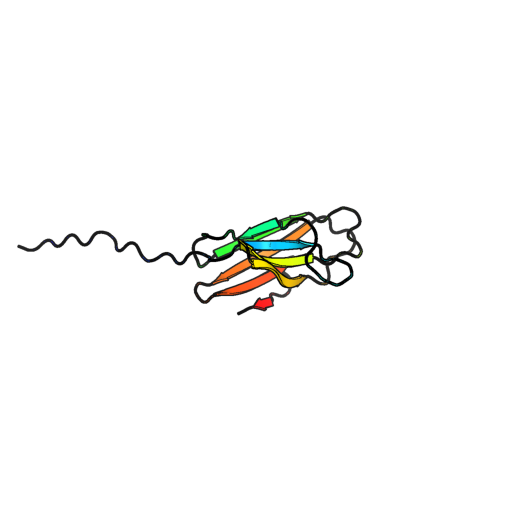56 -14.747 1.00 71.69 85 PRO A CA 1
ATOM 603 C C . PRO A 1 85 ? 9.198 -1.588 -15.041 1.00 71.69 85 PRO A C 1
ATOM 605 O O . PRO A 1 85 ? 8.727 -0.477 -14.803 1.00 71.69 85 PRO A O 1
ATOM 608 N N . GLU A 1 86 ? 10.397 -1.758 -15.603 1.00 74.00 86 GLU A N 1
ATOM 609 C CA . GLU A 1 86 ? 11.253 -0.642 -16.019 1.00 74.00 86 GLU A CA 1
ATOM 610 C C . GLU A 1 86 ? 10.478 0.299 -16.959 1.00 74.00 86 GLU A C 1
ATOM 612 O O . GLU A 1 86 ? 9.835 -0.136 -17.922 1.00 74.00 86 GLU A O 1
ATOM 617 N N . GLY A 1 87 ? 10.495 1.597 -16.651 1.00 73.75 87 GLY A N 1
ATOM 618 C CA . GLY A 1 87 ? 9.757 2.615 -17.401 1.00 73.75 87 GLY A CA 1
ATOM 619 C C . GLY A 1 87 ? 8.251 2.684 -17.112 1.00 73.75 87 GLY A C 1
ATOM 620 O O . GLY A 1 87 ? 7.546 3.431 -17.797 1.00 73.75 87 GLY A O 1
ATOM 621 N N . ALA A 1 88 ? 7.735 1.946 -16.122 1.00 79.56 88 ALA A N 1
ATOM 622 C CA . ALA A 1 88 ? 6.368 2.131 -15.646 1.00 79.56 88 ALA A CA 1
ATOM 623 C C . ALA A 1 88 ? 6.187 3.537 -15.056 1.00 79.56 88 ALA A C 1
ATOM 625 O O . ALA A 1 88 ? 6.931 3.961 -14.177 1.00 79.56 88 ALA A O 1
ATOM 626 N N . MET A 1 89 ? 5.171 4.251 -15.540 1.00 83.75 89 MET A N 1
ATOM 627 C CA . MET A 1 89 ? 4.797 5.578 -15.029 1.00 83.75 89 MET A CA 1
ATOM 628 C C . MET A 1 89 ? 3.770 5.492 -13.899 1.00 83.75 89 MET A C 1
ATOM 630 O O . MET A 1 89 ? 3.601 6.439 -13.139 1.00 83.75 89 MET A O 1
ATOM 634 N N . SER A 1 90 ? 3.068 4.366 -13.790 1.00 86.88 90 SER A N 1
ATOM 635 C CA . SER A 1 90 ? 2.085 4.116 -12.747 1.00 86.88 90 SER A CA 1
ATOM 636 C C . SER A 1 90 ? 1.990 2.629 -12.425 1.00 86.88 90 SER A C 1
ATOM 638 O O . SER A 1 90 ? 2.364 1.770 -13.231 1.00 86.88 90 SER A O 1
ATOM 640 N N . VAL A 1 91 ? 1.481 2.328 -11.233 1.00 87.38 91 VAL A N 1
ATOM 641 C CA . VAL A 1 91 ? 1.116 0.974 -10.809 1.00 87.38 91 VAL A CA 1
ATOM 642 C C . VAL A 1 91 ? -0.278 0.974 -10.199 1.00 87.38 91 VAL A C 1
ATOM 644 O O . VAL A 1 91 ? -0.644 1.874 -9.443 1.00 87.38 91 VAL A O 1
ATOM 647 N N . GLU A 1 92 ? -1.070 -0.046 -10.509 1.00 90.31 92 GLU A N 1
ATOM 648 C CA . GLU A 1 92 ? -2.350 -0.265 -9.842 1.00 90.31 92 GLU A CA 1
ATOM 649 C C . GLU A 1 92 ? -2.107 -0.987 -8.517 1.00 90.31 92 GLU A C 1
ATOM 651 O O . GLU A 1 92 ? -1.559 -2.086 -8.502 1.00 90.31 92 GLU A O 1
ATOM 656 N N . VAL A 1 93 ? -2.537 -0.397 -7.407 1.00 90.94 93 VAL A N 1
ATOM 657 C CA . VAL A 1 93 ? -2.448 -0.988 -6.072 1.00 90.94 93 VAL A CA 1
ATOM 658 C C . VAL A 1 93 ? -3.850 -1.272 -5.556 1.00 90.94 93 VAL A C 1
ATOM 660 O O . VAL A 1 93 ? -4.725 -0.405 -5.539 1.00 90.94 93 VAL A O 1
ATOM 663 N N . ILE A 1 94 ? -4.058 -2.505 -5.112 1.00 92.06 94 ILE A N 1
ATOM 664 C CA . ILE A 1 94 ? -5.307 -2.993 -4.546 1.00 92.06 94 ILE A CA 1
ATOM 665 C C . ILE A 1 94 ? -5.052 -3.308 -3.079 1.00 92.06 94 ILE A C 1
ATOM 667 O O . ILE A 1 94 ? -4.211 -4.150 -2.764 1.00 92.06 94 ILE A O 1
ATOM 671 N N . LEU A 1 95 ? -5.791 -2.646 -2.193 1.00 92.44 95 LEU A N 1
ATOM 672 C CA . LEU A 1 95 ? -5.782 -2.904 -0.760 1.00 92.44 95 LEU A CA 1
ATOM 673 C C . LEU A 1 95 ? -7.166 -3.362 -0.312 1.00 92.44 95 LEU A C 1
ATOM 675 O O . LEU A 1 95 ? -8.163 -2.668 -0.518 1.00 92.44 95 LEU A O 1
ATOM 679 N N . GLU A 1 96 ? -7.219 -4.503 0.360 1.00 93.44 96 GLU A N 1
ATOM 680 C CA . GLU A 1 96 ? -8.420 -4.995 1.026 1.00 93.44 96 GLU A CA 1
ATOM 681 C C . GLU A 1 96 ? -8.131 -5.160 2.515 1.00 93.44 96 GLU A C 1
ATOM 683 O O . GLU A 1 96 ? -7.231 -5.902 2.895 1.00 93.44 96 GLU A O 1
ATOM 688 N N . LEU A 1 97 ? -8.892 -4.483 3.371 1.00 92.62 97 LEU A N 1
ATOM 689 C CA . LEU A 1 97 ? -8.798 -4.638 4.816 1.00 92.62 97 LEU A CA 1
ATOM 690 C C . LEU A 1 97 ? -10.103 -5.195 5.370 1.00 92.62 97 LEU A C 1
ATOM 692 O O . LEU A 1 97 ? -11.174 -4.586 5.291 1.00 92.62 97 LEU A O 1
ATOM 696 N N . THR A 1 98 ? -9.988 -6.367 5.979 1.00 92.12 98 THR A N 1
ATOM 697 C CA . THR A 1 98 ? -11.108 -7.066 6.606 1.00 92.12 98 THR A CA 1
ATOM 698 C C . THR A 1 98 ? -11.404 -6.529 8.008 1.00 92.12 98 THR A C 1
ATOM 700 O O . THR A 1 98 ? -10.559 -5.919 8.663 1.00 92.12 98 THR A O 1
ATOM 703 N N . VAL A 1 99 ? -12.599 -6.830 8.526 1.00 90.19 99 VAL A N 1
ATOM 704 C CA . VAL A 1 99 ? -12.980 -6.525 9.922 1.00 90.19 99 VAL A CA 1
ATOM 705 C C . VAL A 1 99 ? -12.110 -7.239 10.964 1.00 90.19 99 VAL A C 1
ATOM 707 O O . VAL A 1 99 ? -12.060 -6.810 12.111 1.00 90.19 99 VAL A O 1
ATOM 710 N N . GLU A 1 100 ? -11.431 -8.322 10.575 1.00 88.62 100 GLU A N 1
ATOM 711 C CA . GLU A 1 100 ? -10.504 -9.072 11.431 1.00 88.62 100 GLU A CA 1
ATOM 712 C C . GLU A 1 100 ? -9.103 -8.439 11.483 1.00 88.62 100 GLU A C 1
ATOM 714 O O . GLU A 1 100 ? -8.247 -8.928 12.213 1.00 88.62 100 GLU A O 1
ATOM 719 N N . GLY A 1 101 ? -8.854 -7.377 10.706 1.00 86.00 101 GLY A N 1
ATOM 720 C CA . GLY A 1 101 ? -7.550 -6.720 10.623 1.00 86.00 101 GLY A CA 1
ATOM 721 C C . GLY A 1 101 ? -6.578 -7.356 9.627 1.00 86.00 101 GLY A C 1
ATOM 722 O O . GLY A 1 101 ? -5.409 -6.987 9.621 1.00 86.00 101 GLY A O 1
ATOM 723 N N . LYS A 1 102 ? -7.039 -8.282 8.775 1.00 90.69 102 LYS A N 1
ATOM 724 C CA . LYS A 1 102 ? -6.218 -8.839 7.687 1.00 90.69 102 LYS A CA 1
ATOM 725 C C . LYS A 1 102 ? -6.199 -7.875 6.510 1.00 90.69 102 LYS A C 1
ATOM 727 O O . LYS A 1 102 ? -7.278 -7.544 6.007 1.00 90.69 102 LYS A O 1
ATOM 732 N N . LEU A 1 103 ? -5.002 -7.471 6.100 1.00 90.00 103 LEU A N 1
ATOM 733 C CA . LEU A 1 103 ? -4.731 -6.641 4.936 1.00 90.00 103 LEU A CA 1
ATOM 734 C C . LEU A 1 103 ? -4.256 -7.524 3.778 1.00 90.00 103 LEU A C 1
ATOM 736 O O . LEU A 1 103 ? -3.217 -8.171 3.880 1.00 90.00 103 LEU A O 1
ATOM 740 N N . THR A 1 104 ? -4.983 -7.509 2.671 1.00 91.81 104 THR A N 1
ATOM 741 C CA . THR A 1 104 ? -4.559 -8.097 1.400 1.00 91.81 104 THR A CA 1
ATOM 742 C C . THR A 1 104 ? -4.059 -6.984 0.487 1.00 91.81 104 THR A C 1
ATOM 744 O O . THR A 1 104 ? -4.721 -5.958 0.335 1.00 91.81 104 THR A O 1
ATOM 747 N N . ILE A 1 105 ? -2.898 -7.192 -0.125 1.00 90.25 105 ILE A N 1
ATOM 748 C CA . ILE A 1 105 ? -2.242 -6.263 -1.047 1.00 90.25 105 ILE A CA 1
ATOM 749 C C . ILE A 1 105 ? -2.075 -6.981 -2.380 1.00 90.25 105 ILE A C 1
ATOM 751 O O . ILE A 1 105 ? -1.524 -8.078 -2.394 1.00 90.25 105 ILE A O 1
ATOM 755 N N . ALA A 1 106 ? -2.483 -6.371 -3.488 1.00 88.38 106 ALA A N 1
ATOM 756 C CA . ALA A 1 106 ? -2.137 -6.831 -4.831 1.00 88.38 106 ALA A CA 1
ATOM 757 C C . ALA A 1 106 ? -1.694 -5.651 -5.701 1.00 88.38 106 ALA A C 1
ATOM 759 O O . ALA A 1 106 ? -2.193 -4.539 -5.537 1.00 88.38 106 ALA A O 1
ATOM 760 N N . VAL A 1 107 ? -0.762 -5.893 -6.625 1.00 85.81 107 VAL A N 1
ATOM 761 C CA . VAL A 1 107 ? -0.207 -4.854 -7.506 1.00 85.81 107 VAL A CA 1
ATOM 762 C C . VAL A 1 107 ? -0.319 -5.293 -8.960 1.00 85.81 107 VAL A C 1
ATOM 764 O O . VAL A 1 107 ? 0.054 -6.417 -9.283 1.00 85.81 107 VAL A O 1
ATOM 767 N N . ASN A 1 108 ? -0.846 -4.429 -9.833 1.00 83.62 108 ASN A N 1
ATOM 768 C CA . ASN A 1 108 ? -1.070 -4.683 -11.263 1.00 83.62 108 ASN A CA 1
ATOM 769 C C . ASN A 1 108 ? -1.831 -5.996 -11.549 1.00 83.62 108 ASN A C 1
ATOM 771 O O . ASN A 1 108 ? -1.561 -6.683 -12.535 1.00 83.62 108 ASN A O 1
ATOM 775 N N . GLY A 1 109 ? -2.748 -6.388 -10.657 1.00 70.50 109 GLY A N 1
ATOM 776 C CA . GLY A 1 109 ? -3.452 -7.675 -10.737 1.00 70.50 109 GLY A CA 1
ATOM 777 C C . GLY A 1 109 ? -2.557 -8.914 -10.558 1.00 70.50 109 GLY A C 1
ATOM 778 O O . GLY A 1 109 ? -2.979 -10.019 -10.899 1.00 70.50 109 GLY A O 1
ATOM 779 N N . GLY A 1 110 ? -1.330 -8.728 -10.062 1.00 71.94 110 GLY A N 1
ATOM 780 C CA . GLY A 1 110 ? -0.355 -9.769 -9.748 1.00 71.94 110 GLY A CA 1
ATOM 781 C C . GLY A 1 110 ? -0.635 -10.501 -8.433 1.00 71.94 110 GLY A C 1
ATOM 782 O O . GLY A 1 110 ? -1.754 -10.503 -7.918 1.00 71.94 110 GLY A O 1
ATOM 783 N N . GLU A 1 111 ? 0.392 -11.165 -7.899 1.00 71.56 111 GLU A N 1
ATOM 784 C CA . GLU A 1 111 ? 0.257 -12.020 -6.718 1.00 71.56 111 GLU A CA 1
ATOM 785 C C . GLU A 1 111 ? -0.138 -11.207 -5.475 1.00 71.56 111 GLU A C 1
ATOM 787 O O . GLU A 1 111 ? 0.439 -10.160 -5.177 1.00 71.56 111 GLU A O 1
ATOM 792 N N . SER A 1 112 ? -1.162 -11.678 -4.760 1.00 74.88 112 SER A N 1
ATOM 793 C CA . SER A 1 112 ? -1.668 -10.996 -3.574 1.00 74.88 112 SER A CA 1
ATOM 794 C C . SER A 1 112 ? -0.934 -11.457 -2.316 1.00 74.88 112 SER A C 1
ATOM 796 O O . SER A 1 112 ? -0.934 -12.651 -2.010 1.00 74.88 112 SER A O 1
ATOM 798 N N . SER A 1 113 ? -0.393 -10.521 -1.541 1.00 79.81 113 SER A N 1
ATOM 799 C CA . SER A 1 113 ? 0.187 -10.782 -0.219 1.00 79.81 113 SER A CA 1
ATOM 800 C C . SER A 1 113 ? -0.822 -10.478 0.885 1.00 79.81 113 SER A C 1
ATOM 802 O O . SER A 1 113 ? -1.470 -9.435 0.860 1.00 79.81 113 SER A O 1
ATOM 804 N N . VAL A 1 114 ? -0.948 -11.373 1.869 1.00 80.31 114 VAL A N 1
ATOM 805 C CA . VAL A 1 114 ? -1.826 -11.183 3.035 1.00 80.31 114 VAL A CA 1
ATOM 806 C C . VAL A 1 114 ? -0.981 -10.940 4.280 1.00 80.31 114 VAL A C 1
ATOM 808 O O . VAL A 1 114 ? -0.107 -11.739 4.613 1.00 80.31 114 VAL A O 1
ATOM 811 N N . LEU A 1 115 ? -1.281 -9.855 4.984 1.00 79.00 115 LEU A N 1
ATOM 812 C CA . LEU A 1 115 ? -0.681 -9.460 6.253 1.00 79.00 115 LEU A CA 1
ATOM 813 C C . LEU A 1 115 ? -1.763 -9.496 7.340 1.00 79.00 115 LEU A C 1
ATOM 815 O O . LEU A 1 115 ? -2.873 -9.009 7.126 1.00 79.00 115 LEU A O 1
ATOM 819 N N . GLY A 1 116 ? -1.465 -10.075 8.5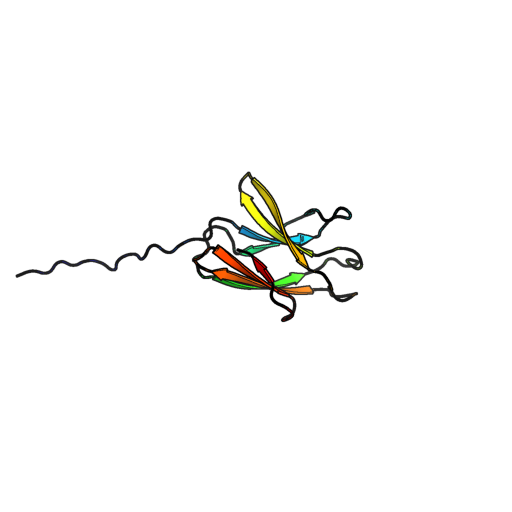03 1.00 65.38 116 GLY A N 1
ATOM 820 C CA . GLY A 1 116 ? -2.403 -10.200 9.623 1.00 65.38 116 GLY A CA 1
ATOM 821 C C . GLY A 1 116 ? -1.725 -10.606 10.918 1.00 65.38 116 GLY A C 1
ATOM 822 O O . GLY A 1 116 ? -0.574 -11.095 10.852 1.00 65.38 116 GLY A O 1
#

Secondary structure (DSSP, 8-state):
-------------PBPSSEEEEEEE-TTS-EEEEEEEEE-TTPBSSEEEEEEEEPPTT-SSPPEEEEEE-GGG-EEEEEEE--PPTT-SEEEEEEEE-TTSPEEEEETT-PPEEE-

Foldseek 3Di:
DDDPPPDPPPPPFDWAQWWKFKAKADPVRHGDDDGDTQGHTRHGPFDKGKDKDFDDPPCQPIWMFIWIGRPPVGIGTDDIDPDDDGPDGIKIWMWTAHPVGWIWIDINNDDIDIDD

Organism: Trieres chinensis (NCBI:txid1514140)